Protein AF-F4N0B6-F1 (afdb_monomer)

Solvent-accessible surface area (backbone atoms only — not comparable to full-atom values): 3276 Å² total; per-residue (Å²): 139,89,82,91,74,74,60,58,98,71,49,76,92,63,38,53,71,66,46,55,50,54,58,72,70,46,93,73,88,86,71,57,63,89,82,48,67,69,83,80,65,83,81,83,120

Organism: NCBI:txid913028

Mean predicted aligned error: 5.63 Å

Foldseek 3Di:
DDDDADCPPQDVVPGDPVRVVVVVPDPDDDDDCVNDPDPDDPPPD

Radius of gyration: 11.86 Å; Cα contacts (8 Å, |Δi|>4): 19; chains: 1; bounding box: 23×18×34 Å

Structure (mmCIF, N/CA/C/O backbone):
data_AF-F4N0B6-F1
#
_entry.id   AF-F4N0B6-F1
#
loop_
_atom_site.group_PDB
_atom_site.id
_atom_site.type_symbol
_atom_site.label_atom_id
_atom_site.label_alt_id
_atom_site.label_comp_id
_atom_site.label_asym_id
_atom_site.label_entity_id
_atom_site.label_seq_id
_atom_site.pdbx_PDB_ins_code
_atom_site.Cartn_x
_atom_site.Cartn_y
_atom_site.Cartn_z
_atom_site.occupancy
_atom_site.B_iso_or_equiv
_atom_site.auth_seq_id
_atom_site.auth_comp_id
_atom_site.auth_asym_id
_atom_site.auth_atom_id
_atom_site.pdbx_PDB_model_num
ATOM 1 N N . MET A 1 1 ? -16.305 4.446 -6.248 1.00 89.12 1 MET A N 1
ATOM 2 C CA . MET A 1 1 ? -15.806 5.267 -5.118 1.00 89.12 1 MET A CA 1
ATOM 3 C C . MET A 1 1 ? -14.294 5.376 -5.256 1.00 89.12 1 MET A C 1
ATOM 5 O O . MET A 1 1 ? -13.707 4.422 -5.744 1.00 89.12 1 MET A O 1
ATOM 9 N N . LEU A 1 2 ? -13.681 6.510 -4.908 1.00 94.25 2 LEU A N 1
ATOM 10 C CA . LEU A 1 2 ? -12.224 6.683 -4.971 1.00 94.25 2 LEU A CA 1
ATOM 11 C C . LEU A 1 2 ? -11.664 6.763 -3.551 1.00 94.25 2 LEU A C 1
ATOM 13 O O . LEU A 1 2 ? -12.075 7.634 -2.787 1.00 94.25 2 LEU A O 1
ATOM 17 N N . THR A 1 3 ? -10.707 5.894 -3.239 1.00 96.00 3 THR A N 1
ATOM 18 C CA . THR A 1 3 ? -10.048 5.833 -1.931 1.00 96.00 3 THR A CA 1
ATOM 19 C C . THR A 1 3 ? -8.539 5.874 -2.131 1.00 96.00 3 THR A C 1
ATOM 21 O O . THR A 1 3 ? -8.002 5.122 -2.940 1.00 96.00 3 THR A O 1
ATOM 24 N N . VAL A 1 4 ? -7.849 6.747 -1.392 1.00 96.50 4 VAL A N 1
ATOM 25 C CA . VAL A 1 4 ? -6.381 6.795 -1.364 1.00 96.50 4 VAL A CA 1
ATOM 26 C C . VAL A 1 4 ? -5.907 6.071 -0.114 1.00 96.50 4 VAL A C 1
ATOM 28 O O . VAL A 1 4 ? -6.298 6.429 0.995 1.00 96.50 4 VAL A O 1
ATOM 31 N N . ILE A 1 5 ? -5.077 5.048 -0.299 1.00 95.62 5 ILE A N 1
ATOM 32 C CA . ILE A 1 5 ? -4.652 4.139 0.767 1.00 95.62 5 ILE A CA 1
ATOM 33 C C . ILE A 1 5 ? -3.128 4.183 0.879 1.00 95.62 5 ILE A C 1
ATOM 35 O O . ILE A 1 5 ? -2.422 4.085 -0.124 1.00 95.62 5 ILE A O 1
ATOM 39 N N . GLY A 1 6 ? -2.611 4.308 2.102 1.00 95.56 6 GLY A N 1
ATOM 40 C CA . GLY A 1 6 ? -1.193 4.092 2.390 1.00 95.56 6 GLY A CA 1
ATOM 41 C C . GLY A 1 6 ? -0.921 2.623 2.722 1.00 95.56 6 GLY A C 1
ATOM 42 O O . GLY A 1 6 ? -1.519 2.094 3.653 1.00 95.56 6 GLY A O 1
ATOM 43 N N . ILE A 1 7 ? 0.003 1.976 2.003 1.00 94.38 7 ILE A N 1
ATOM 44 C CA . ILE A 1 7 ? 0.375 0.557 2.210 1.00 94.38 7 ILE A CA 1
ATOM 45 C C . ILE A 1 7 ? 1.510 0.351 3.233 1.00 94.38 7 ILE A C 1
ATOM 47 O O . ILE A 1 7 ? 2.019 -0.753 3.405 1.00 94.38 7 ILE A O 1
ATOM 51 N N . GLY A 1 8 ? 1.940 1.418 3.908 1.00 94.00 8 GLY A N 1
ATOM 52 C CA . GLY A 1 8 ? 3.090 1.375 4.809 1.00 94.00 8 GLY A CA 1
ATOM 53 C C . GLY A 1 8 ? 4.427 1.209 4.067 1.00 94.00 8 GLY A C 1
ATOM 54 O O . GLY A 1 8 ? 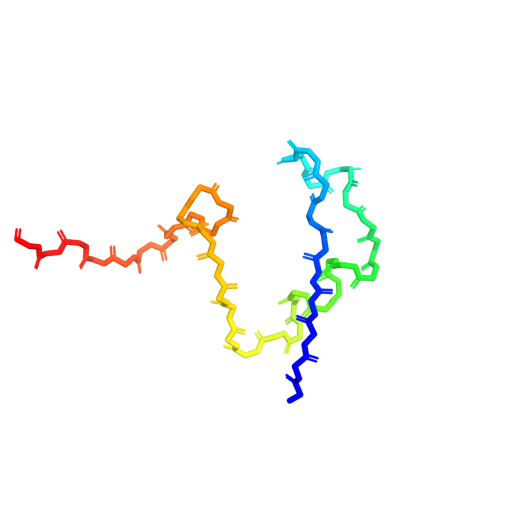4.516 1.484 2.871 1.00 94.00 8 GLY A O 1
ATOM 55 N N . PRO A 1 9 ? 5.499 0.790 4.762 1.00 95.12 9 PRO A N 1
ATOM 56 C CA . PRO A 1 9 ? 6.850 0.743 4.197 1.00 95.12 9 PRO A CA 1
ATOM 57 C C . PRO A 1 9 ? 7.126 -0.478 3.298 1.00 95.12 9 PRO A C 1
ATOM 59 O O . PRO A 1 9 ? 8.244 -0.613 2.810 1.00 95.12 9 PRO A O 1
ATOM 62 N N . GLY A 1 10 ? 6.144 -1.364 3.082 1.00 89.31 10 GLY A N 1
ATOM 63 C CA . GLY A 1 10 ? 6.227 -2.456 2.101 1.00 89.31 10 GLY A CA 1
ATOM 64 C C . GLY A 1 10 ? 5.886 -3.856 2.621 1.00 89.31 10 GLY A C 1
ATOM 65 O O . GLY A 1 10 ? 5.628 -4.740 1.813 1.00 89.31 10 GLY A O 1
ATOM 66 N N . SER A 1 11 ? 5.847 -4.076 3.940 1.00 91.94 11 SER A N 1
ATOM 67 C CA . SER A 1 11 ? 5.381 -5.348 4.516 1.00 91.94 11 SER A CA 1
ATOM 68 C C . SER A 1 11 ? 3.882 -5.302 4.800 1.00 91.94 11 SER A C 1
ATOM 70 O O . SER A 1 11 ? 3.423 -4.381 5.476 1.00 91.94 11 SER A O 1
ATOM 72 N N . GLU A 1 12 ? 3.137 -6.331 4.385 1.00 91.56 12 GLU A N 1
ATOM 73 C CA . GLU A 1 12 ? 1.700 -6.463 4.680 1.00 91.56 12 GLU A CA 1
ATOM 74 C C . GLU A 1 12 ? 1.420 -6.450 6.191 1.00 91.56 12 GLU A C 1
ATOM 76 O O . GLU A 1 12 ? 0.451 -5.847 6.641 1.00 91.56 12 GLU A O 1
ATOM 81 N N . SER A 1 13 ? 2.321 -7.013 7.007 1.00 96.25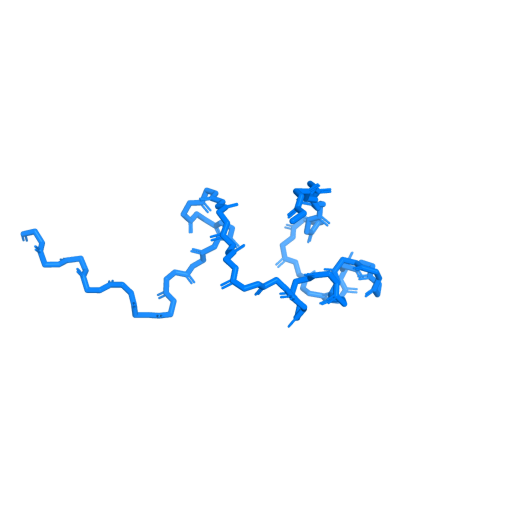 13 SER A N 1
ATOM 82 C CA . SER A 1 13 ? 2.202 -6.997 8.476 1.00 96.25 13 SER A CA 1
ATOM 83 C C . SER A 1 13 ? 2.218 -5.595 9.096 1.00 96.25 13 SER A C 1
ATOM 85 O O . SER A 1 13 ? 1.874 -5.439 10.266 1.00 96.25 13 SER A O 1
ATOM 87 N N . MET A 1 14 ? 2.642 -4.584 8.334 1.00 96.06 14 MET A N 1
ATOM 88 C CA . MET A 1 14 ? 2.678 -3.184 8.753 1.00 96.06 14 MET A CA 1
ATOM 89 C C . MET A 1 14 ? 1.505 -2.370 8.195 1.00 96.06 14 MET A C 1
ATOM 91 O O . MET A 1 14 ? 1.419 -1.170 8.461 1.00 96.06 14 MET A O 1
ATOM 95 N N . MET A 1 15 ? 0.611 -2.991 7.423 1.00 97.38 15 MET A N 1
ATOM 96 C CA . MET A 1 15 ? -0.608 -2.354 6.939 1.00 97.38 15 MET A CA 1
ATOM 97 C C . MET A 1 15 ? -1.668 -2.311 8.040 1.00 97.38 15 MET A C 1
ATOM 99 O O . MET A 1 15 ? -1.750 -3.190 8.899 1.00 97.38 15 MET A O 1
ATOM 103 N N . THR A 1 16 ? -2.516 -1.285 8.004 1.00 97.88 16 THR A N 1
ATOM 104 C CA . THR A 1 16 ? -3.710 -1.256 8.851 1.00 97.88 16 THR A CA 1
ATOM 105 C C . THR A 1 16 ? -4.759 -2.223 8.307 1.00 97.88 16 THR A C 1
ATOM 107 O O . THR A 1 16 ? -4.806 -2.503 7.107 1.00 97.88 16 THR A O 1
ATOM 110 N N . GLN A 1 17 ? -5.643 -2.708 9.180 1.00 97.62 17 GLN A N 1
ATOM 111 C CA . GLN A 1 17 ? -6.737 -3.585 8.750 1.00 97.62 17 GLN A CA 1
ATOM 112 C C . GLN A 1 17 ? -7.693 -2.879 7.780 1.00 97.62 17 GLN A C 1
ATOM 114 O O . GLN A 1 17 ? -8.149 -3.496 6.822 1.00 97.62 17 GLN A O 1
ATOM 119 N N . ASP A 1 18 ? -7.910 -1.573 7.952 1.00 97.25 18 ASP A N 1
ATOM 120 C CA . ASP A 1 18 ? -8.733 -0.774 7.037 1.00 97.25 18 ASP A CA 1
ATOM 121 C C . ASP 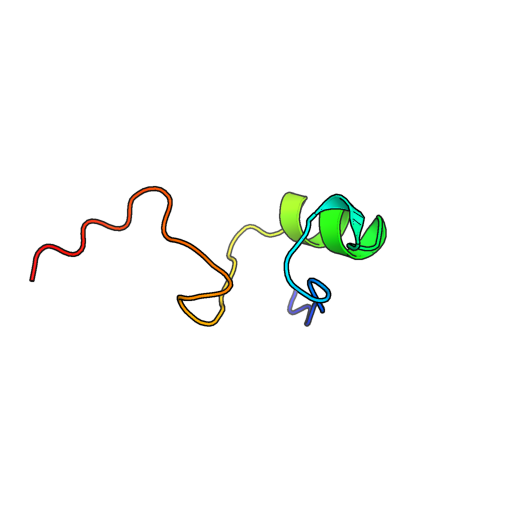A 1 18 ? -8.122 -0.692 5.631 1.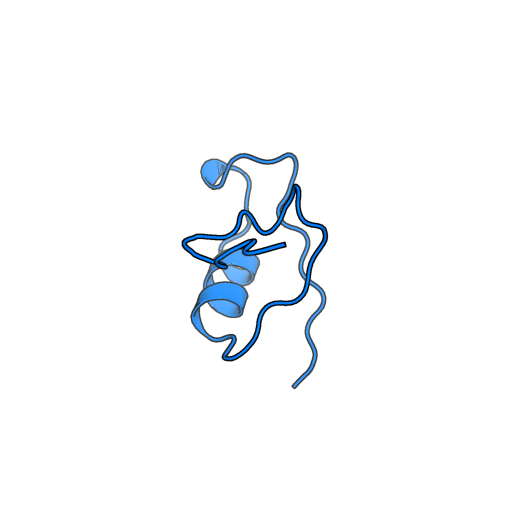00 97.25 18 ASP A C 1
ATOM 123 O O . ASP A 1 18 ? -8.840 -0.785 4.638 1.00 97.25 18 ASP A O 1
ATOM 127 N N . ALA A 1 19 ? -6.791 -0.571 5.525 1.00 96.44 19 ALA A N 1
ATOM 128 C CA . ALA A 1 19 ? -6.103 -0.574 4.235 1.00 96.44 19 ALA A CA 1
ATOM 129 C C . ALA A 1 19 ? -6.266 -1.922 3.517 1.00 96.44 19 ALA A C 1
ATOM 131 O O . ALA A 1 19 ? -6.539 -1.958 2.318 1.00 96.44 19 ALA A O 1
ATOM 132 N N . ILE A 1 20 ? -6.140 -3.027 4.259 1.00 96.06 20 ILE A N 1
ATOM 133 C CA . ILE A 1 20 ? -6.324 -4.384 3.729 1.00 96.06 20 ILE A CA 1
ATOM 134 C C . ILE A 1 20 ? -7.773 -4.590 3.267 1.00 96.06 20 ILE A C 1
ATOM 136 O O . ILE A 1 20 ? -7.998 -5.113 2.175 1.00 96.06 20 ILE A O 1
ATOM 140 N N . ALA A 1 21 ? -8.755 -4.172 4.068 1.00 96.75 21 ALA A N 1
ATOM 141 C CA . ALA A 1 21 ? -10.170 -4.289 3.724 1.00 96.75 21 ALA A CA 1
ATOM 142 C C . ALA A 1 21 ? -10.512 -3.486 2.460 1.00 96.75 21 ALA A C 1
ATOM 144 O O . ALA A 1 21 ? -11.067 -4.040 1.513 1.00 96.75 21 ALA A O 1
ATOM 145 N N . ALA A 1 22 ? -10.082 -2.224 2.393 1.00 95.88 22 ALA A N 1
ATOM 146 C CA . ALA A 1 22 ? -10.339 -1.367 1.242 1.00 95.88 22 ALA A CA 1
ATOM 147 C C .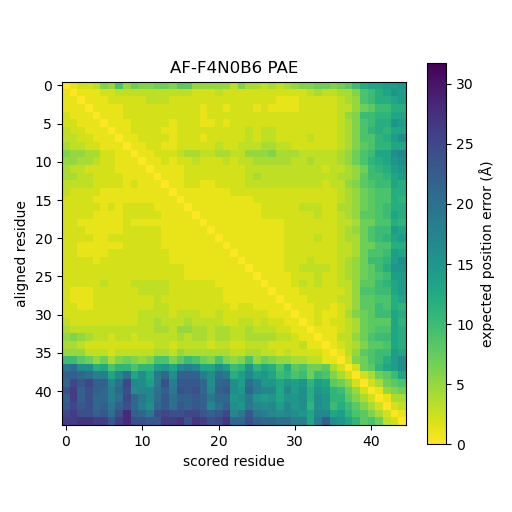 ALA A 1 22 ? -9.699 -1.900 -0.053 1.00 95.88 22 ALA A C 1
ATOM 149 O O . ALA A 1 22 ? -10.294 -1.781 -1.121 1.00 95.88 22 ALA A O 1
ATOM 150 N N . ILE A 1 23 ? -8.521 -2.530 0.028 1.00 94.50 23 ILE A N 1
ATOM 151 C CA . ILE A 1 23 ? -7.893 -3.204 -1.120 1.00 94.50 23 ILE A CA 1
ATOM 152 C C . ILE A 1 23 ? -8.704 -4.426 -1.568 1.00 94.50 23 ILE A C 1
ATOM 154 O O . ILE A 1 23 ? -8.864 -4.634 -2.766 1.00 94.50 23 ILE A O 1
ATOM 158 N N . ARG A 1 24 ? -9.230 -5.227 -0.632 1.00 95.12 24 ARG A N 1
ATOM 159 C CA . ARG A 1 24 ? -10.035 -6.422 -0.953 1.00 95.12 24 ARG A CA 1
ATOM 160 C C . ARG A 1 24 ? -11.382 -6.088 -1.590 1.00 95.12 24 ARG A C 1
ATOM 162 O O . ARG A 1 24 ? -11.896 -6.890 -2.361 1.00 95.12 24 ARG A O 1
ATOM 169 N N . GLU A 1 25 ? -11.948 -4.937 -1.251 1.00 96.56 25 GLU A N 1
ATOM 170 C CA . GLU A 1 25 ? -13.216 -4.456 -1.808 1.00 96.56 25 GLU A CA 1
ATOM 171 C C . GLU A 1 25 ? -13.042 -3.712 -3.140 1.00 96.56 25 GLU A C 1
ATOM 173 O O . GLU A 1 25 ? -14.015 -3.514 -3.868 1.00 96.56 25 GLU A O 1
ATOM 178 N N . ALA A 1 26 ? -11.822 -3.279 -3.469 1.00 95.75 26 ALA A N 1
ATOM 179 C CA . ALA A 1 26 ? -11.562 -2.509 -4.674 1.00 95.75 26 ALA A CA 1
ATOM 180 C C . ALA A 1 26 ? -11.688 -3.374 -5.937 1.00 95.75 26 ALA A C 1
ATOM 182 O O . ALA A 1 26 ? -10.964 -4.348 -6.125 1.00 95.75 26 ALA A O 1
ATOM 183 N N . GLU A 1 27 ? -12.556 -2.954 -6.856 1.00 96.31 27 GLU A N 1
ATOM 184 C CA . GLU A 1 27 ? -12.680 -3.566 -8.187 1.00 96.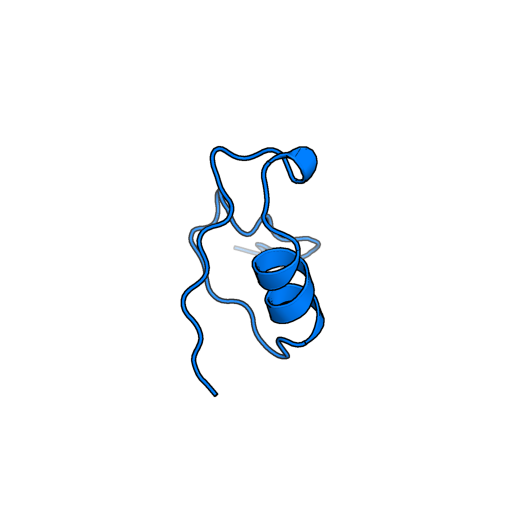31 27 GLU A CA 1
ATOM 185 C C . GLU A 1 27 ? -11.468 -3.255 -9.076 1.00 96.31 27 GLU A C 1
ATOM 187 O O . GLU A 1 27 ? -11.085 -4.050 -9.931 1.00 96.31 27 GLU A O 1
ATOM 192 N N . ILE A 1 28 ? -10.871 -2.073 -8.889 1.00 94.75 28 ILE A N 1
ATOM 193 C CA . ILE A 1 28 ? -9.727 -1.583 -9.659 1.00 94.75 28 ILE A CA 1
ATOM 194 C C . ILE A 1 28 ? -8.730 -0.947 -8.695 1.00 94.75 28 ILE A C 1
ATOM 196 O O . ILE A 1 28 ? -9.083 -0.062 -7.914 1.00 94.75 28 ILE A O 1
ATOM 200 N N . ILE A 1 29 ? -7.467 -1.358 -8.802 1.00 94.62 29 ILE A N 1
ATOM 201 C CA . ILE A 1 29 ? -6.348 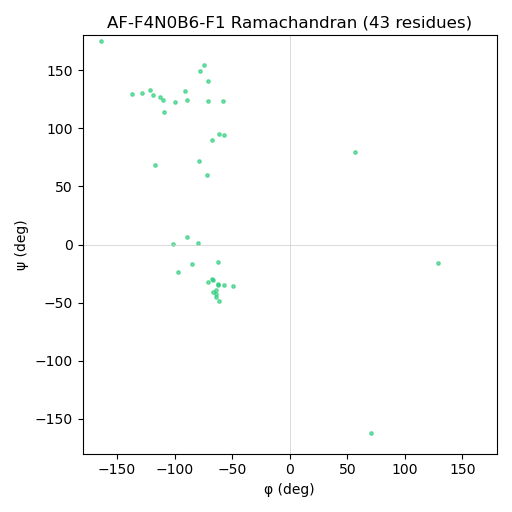-0.785 -8.053 1.00 94.62 29 ILE A CA 1
ATOM 202 C C . ILE A 1 29 ? -5.421 -0.079 -9.040 1.00 94.62 29 ILE A C 1
ATOM 204 O O . ILE A 1 29 ? -4.970 -0.671 -10.018 1.00 94.62 29 ILE A O 1
ATOM 208 N N . VAL A 1 30 ? -5.119 1.189 -8.765 1.00 94.50 30 VAL A N 1
ATOM 209 C CA . VAL A 1 30 ? -4.157 1.991 -9.530 1.00 94.50 30 VAL A CA 1
ATOM 210 C C . VAL A 1 30 ? -3.028 2.399 -8.593 1.00 94.50 30 VAL A C 1
ATOM 212 O O . VAL A 1 30 ? -3.275 2.942 -7.518 1.00 94.50 30 VAL A O 1
ATOM 215 N N . GLY A 1 31 ? -1.784 2.153 -8.998 1.00 91.44 31 GLY A N 1
ATOM 216 C CA . GLY A 1 31 ? -0.612 2.487 -8.199 1.00 91.44 31 GLY A CA 1
ATOM 217 C C . GLY A 1 31 ? 0.677 2.475 -9.012 1.00 91.44 31 GLY A C 1
ATOM 218 O O . GLY A 1 31 ? 0.696 2.158 -10.200 1.00 91.44 31 GLY A O 1
ATOM 219 N N . TYR A 1 32 ? 1.771 2.870 -8.365 1.00 92.25 32 TYR A N 1
ATOM 220 C CA . TYR A 1 32 ? 3.101 2.806 -8.961 1.00 92.25 32 TYR A CA 1
ATOM 221 C C . TYR A 1 32 ? 3.554 1.345 -9.080 1.00 92.25 32 TYR A C 1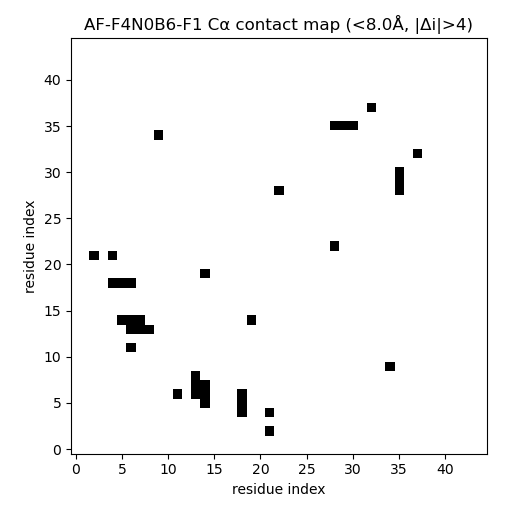
ATOM 223 O O . TYR A 1 32 ? 3.354 0.579 -8.139 1.00 92.25 32 TYR A O 1
ATOM 231 N N . LYS A 1 33 ? 4.218 0.967 -10.185 1.00 87.81 33 LYS A N 1
ATOM 232 C CA . LYS A 1 33 ? 4.596 -0.432 -10.502 1.00 87.81 33 LYS A CA 1
ATOM 233 C C . LYS A 1 33 ? 5.284 -1.157 -9.335 1.00 87.81 33 LYS A C 1
ATOM 235 O O . LYS A 1 33 ? 5.042 -2.337 -9.122 1.00 87.81 33 LYS A O 1
ATOM 240 N N . THR A 1 34 ? 6.102 -0.450 -8.552 1.00 89.44 34 THR A N 1
ATOM 241 C CA . THR A 1 34 ? 6.789 -1.003 -7.370 1.00 89.44 34 THR A CA 1
ATOM 242 C C . THR A 1 34 ? 5.841 -1.394 -6.228 1.00 89.44 34 THR A C 1
ATOM 244 O O . THR A 1 34 ? 6.150 -2.313 -5.480 1.00 89.44 34 THR A O 1
ATOM 247 N N . TYR A 1 35 ? 4.704 -0.712 -6.081 1.00 87.38 35 TYR A N 1
ATOM 248 C CA . TYR A 1 35 ? 3.712 -0.948 -5.023 1.00 87.38 35 TYR A CA 1
ATOM 249 C C . TYR A 1 35 ? 2.557 -1.841 -5.471 1.00 87.38 35 TYR A C 1
ATOM 251 O O . TYR A 1 35 ? 1.914 -2.475 -4.641 1.00 87.38 35 TYR A O 1
ATOM 259 N N . THR A 1 36 ? 2.305 -1.901 -6.776 1.00 86.25 36 THR A N 1
ATOM 260 C CA . THR A 1 36 ? 1.302 -2.772 -7.392 1.00 86.25 36 THR A CA 1
ATOM 261 C C . THR A 1 36 ? 2.003 -3.754 -8.327 1.00 86.25 36 THR A C 1
ATOM 263 O O . THR A 1 36 ? 1.889 -3.612 -9.551 1.00 86.25 36 THR A O 1
ATOM 266 N N . PRO A 1 37 ? 2.789 -4.709 -7.790 1.00 74.94 37 PRO A N 1
ATOM 267 C CA . PRO A 1 37 ? 3.438 -5.697 -8.627 1.00 74.94 37 PRO A CA 1
ATOM 268 C C . PRO A 1 37 ? 2.371 -6.457 -9.414 1.00 74.94 37 PRO A C 1
ATOM 270 O O . PRO A 1 37 ? 1.424 -7.016 -8.866 1.00 74.94 37 PRO A O 1
ATOM 273 N N . SER A 1 38 ? 2.541 -6.423 -10.726 1.00 65.19 38 SER A N 1
ATOM 274 C CA . SER A 1 38 ? 1.751 -7.122 -11.724 1.00 65.19 38 SER A CA 1
ATOM 275 C C . SER A 1 38 ? 1.753 -8.627 -11.451 1.00 65.19 38 SER A C 1
ATOM 277 O O . SER A 1 38 ? 2.640 -9.343 -11.913 1.00 65.19 38 SER A O 1
ATOM 279 N N . GLY A 1 39 ? 0.761 -9.147 -10.735 1.00 60.66 39 GLY A N 1
ATOM 280 C CA . GLY A 1 39 ? 0.386 -10.547 -10.904 1.00 60.66 39 GLY A CA 1
ATOM 281 C C . GLY A 1 39 ? -0.204 -10.695 -12.305 1.00 60.66 39 GLY A C 1
ATOM 282 O O . GLY A 1 39 ? -1.390 -10.456 -12.467 1.00 60.66 39 GLY A O 1
ATOM 283 N N . GLN A 1 40 ? 0.630 -10.997 -13.307 1.00 50.41 40 GLN A N 1
ATOM 284 C CA . GLN A 1 40 ? 0.258 -11.077 -14.730 1.00 50.41 40 GLN A CA 1
ATOM 285 C C . GLN A 1 40 ? -0.377 -9.794 -15.289 1.00 50.41 40 GLN A C 1
ATOM 287 O O . GLN A 1 40 ? -1.580 -9.706 -15.501 1.00 50.41 40 GLN A O 1
ATOM 292 N N . ILE A 1 41 ? 0.459 -8.815 -15.618 1.00 57.12 41 ILE A N 1
ATOM 293 C CA . ILE A 1 41 ? 0.176 -8.002 -16.800 1.00 57.12 41 ILE A CA 1
ATOM 294 C C . ILE A 1 41 ? 1.255 -8.439 -17.781 1.00 57.12 41 ILE A C 1
ATOM 296 O O . ILE A 1 41 ? 2.444 -8.338 -17.468 1.00 57.12 41 ILE A O 1
ATOM 300 N N . ASP A 1 42 ? 0.840 -9.073 -18.868 1.00 58.28 42 ASP A N 1
ATOM 301 C CA . ASP A 1 42 ? 1.709 -9.454 -19.965 1.00 58.28 42 ASP A CA 1
ATOM 302 C C . ASP A 1 42 ? 2.318 -8.182 -20.558 1.00 58.28 42 ASP A C 1
ATOM 304 O O . ASP A 1 42 ? 1.738 -7.509 -21.401 1.00 58.28 42 ASP A O 1
ATOM 308 N N . ASP A 1 43 ? 3.519 -7.841 -20.095 1.00 60.81 43 ASP A N 1
ATOM 309 C CA . ASP A 1 43 ? 4.370 -6.804 -20.684 1.00 60.81 43 ASP A CA 1
ATOM 310 C C . ASP A 1 43 ? 4.908 -7.350 -22.030 1.00 60.81 43 ASP A C 1
ATOM 312 O O . ASP A 1 43 ? 6.104 -7.563 -22.214 1.00 60.81 43 ASP A O 1
ATOM 316 N N . SER A 1 44 ? 3.996 -7.687 -22.951 1.00 47.84 44 SER A N 1
ATOM 317 C CA . SER A 1 44 ? 4.282 -7.991 -24.353 1.00 47.84 44 SER A CA 1
ATOM 318 C C . SER A 1 44 ? 4.477 -6.661 -25.079 1.00 47.84 44 SER A C 1
ATOM 320 O O . SER A 1 44 ? 3.600 -6.199 -25.810 1.00 47.84 44 SER A O 1
ATOM 322 N N . GLY A 1 45 ? 5.609 -6.020 -24.793 1.00 52.69 45 GLY A N 1
ATOM 323 C CA . GLY A 1 45 ? 6.226 -5.020 -25.660 1.00 52.69 45 GLY A CA 1
ATOM 324 C C . GLY A 1 45 ? 7.193 -5.690 -26.621 1.00 52.69 45 GLY A C 1
ATOM 325 O O . GLY A 1 45 ? 7.989 -6.531 -26.146 1.00 52.69 45 GLY A O 1
#

InterPro domains:
  IPR000878 Tetrapyrrole methylase [PF00590] (1-36)
  IPR014777 Tetrapyrrole methylase, subdomain 1 [G3DSA:3.40.1010.10] (1-44)
  IPR035996 Tetrapyrrole methylase sup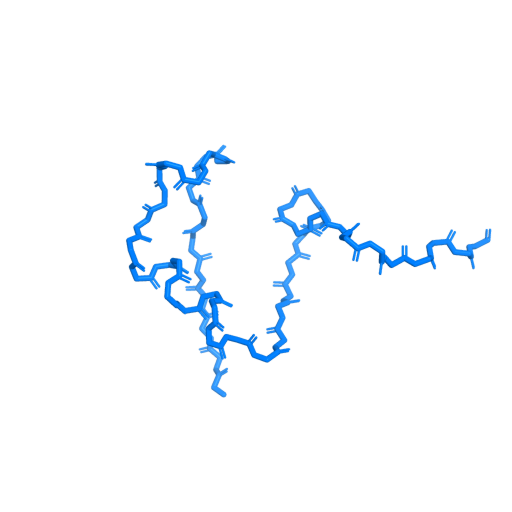erfamily [SSF53790] (1-42)

pLDDT: mean 87.01, std 14.85, range [47.84, 97.88]

Sequence (45 aa):
MLTVIGIGPGSESMMTQDAIAAIREAEIIVGYKTYTPSGQIDDSG

Secondary structure (DSSP, 8-state):
-------TTS-GGGS-HHHHHHHHH-S-----TTTS--SS-----